Protein AF-A0A947SPX9-F1 (afdb_monomer_lite)

Foldseek 3Di:
DDVVVVVVVCCVVQPDQQQQWDQDPVVLFTDGQGPDDDDDPPDPNCDPPDPLSLLLSLLLLLLQVPFDSVLSSQLLSLLAVVCVVVVHPGRALVSLQPDPCNLVSSPSSPVSVVSSVQSNQVSVVPVVDPLVPAPLVRQLVVQCPGPPRHNSSSVSSSD

Structure (mmCIF, N/CA/C/O backbone):
data_AF-A0A947SPX9-F1
#
_entry.id   AF-A0A947SPX9-F1
#
loop_
_atom_site.group_PDB
_atom_site.id
_atom_site.type_symbol
_atom_site.label_atom_id
_atom_site.label_alt_id
_atom_site.label_comp_id
_atom_site.label_asym_id
_atom_site.label_entity_id
_atom_site.label_seq_id
_atom_site.pdbx_PDB_ins_code
_atom_site.Cartn_x
_atom_site.Cartn_y
_atom_site.Cartn_z
_atom_site.occupancy
_atom_site.B_iso_or_equiv
_atom_site.auth_seq_id
_atom_site.auth_comp_id
_atom_site.auth_asym_id
_atom_site.auth_atom_id
_atom_site.pdbx_PDB_model_num
ATOM 1 N N . MET A 1 1 ? 9.087 10.265 -29.543 1.00 64.56 1 MET A N 1
ATOM 2 C CA . MET A 1 1 ? 9.685 10.706 -28.258 1.00 64.56 1 MET A CA 1
ATOM 3 C C . MET A 1 1 ? 9.760 9.477 -27.351 1.00 64.56 1 MET A C 1
ATOM 5 O O . MET A 1 1 ? 8.735 8.835 -27.193 1.00 64.56 1 MET A O 1
ATOM 9 N N . ASN A 1 2 ? 10.935 9.054 -26.868 1.00 85.69 2 ASN A N 1
ATOM 10 C CA . ASN A 1 2 ? 11.063 7.823 -26.064 1.00 85.69 2 ASN A CA 1
ATOM 11 C C . ASN A 1 2 ? 10.899 8.167 -24.564 1.00 85.69 2 ASN A C 1
ATOM 13 O O . ASN A 1 2 ? 11.755 8.892 -24.048 1.00 85.69 2 ASN A O 1
ATOM 17 N N . PRO A 1 3 ? 9.858 7.665 -23.864 1.00 77.44 3 PRO A N 1
ATOM 18 C CA . PRO A 1 3 ? 9.608 7.969 -22.452 1.00 77.44 3 PRO A CA 1
ATOM 19 C C . PRO A 1 3 ? 10.791 7.652 -21.537 1.00 77.44 3 PRO A C 1
ATOM 21 O O . PRO A 1 3 ? 11.083 8.429 -20.637 1.00 77.44 3 PRO A O 1
ATOM 24 N N . LYS A 1 4 ? 11.551 6.586 -21.822 1.00 76.44 4 LYS A N 1
ATOM 25 C CA . LYS A 1 4 ? 12.764 6.232 -21.070 1.00 76.44 4 LYS A CA 1
ATOM 26 C C . LYS A 1 4 ? 13.852 7.298 -21.206 1.00 76.44 4 LYS A C 1
ATOM 28 O O . LYS A 1 4 ? 14.551 7.593 -20.250 1.00 76.44 4 LYS A O 1
ATOM 33 N N . LYS A 1 5 ? 13.977 7.916 -22.384 1.00 85.81 5 LYS A N 1
ATOM 34 C CA . LYS A 1 5 ? 14.927 9.020 -22.613 1.00 85.81 5 LYS A CA 1
ATOM 35 C C . LYS A 1 5 ? 14.521 10.286 -21.855 1.00 85.81 5 LYS A C 1
ATOM 37 O O . LYS A 1 5 ? 15.397 10.995 -21.376 1.00 85.81 5 LYS A O 1
ATOM 42 N N . ILE A 1 6 ? 13.219 10.571 -21.762 1.00 86.19 6 ILE A N 1
ATOM 43 C CA . ILE A 1 6 ? 12.697 11.694 -20.966 1.00 86.19 6 ILE A CA 1
ATOM 44 C C . ILE A 1 6 ? 12.912 11.414 -19.481 1.00 86.19 6 ILE A C 1
ATOM 46 O O . ILE A 1 6 ? 13.478 12.257 -18.798 1.00 86.19 6 ILE A O 1
ATOM 50 N N . TYR A 1 7 ? 12.527 10.224 -19.011 1.00 79.94 7 TYR A N 1
ATOM 51 C CA . TYR A 1 7 ? 12.738 9.788 -17.635 1.00 79.94 7 TYR A CA 1
ATOM 52 C C . TYR A 1 7 ? 14.207 9.907 -17.243 1.00 79.94 7 TYR A C 1
ATOM 54 O O . TYR A 1 7 ? 14.498 10.571 -16.262 1.00 79.94 7 TYR A O 1
ATOM 62 N N . ASN A 1 8 ? 15.127 9.359 -18.044 1.00 80.31 8 ASN A N 1
ATOM 63 C CA . ASN A 1 8 ? 16.557 9.459 -17.763 1.00 80.31 8 ASN A CA 1
ATOM 64 C C . ASN A 1 8 ? 17.013 10.920 -17.701 1.00 80.31 8 ASN A C 1
ATOM 66 O O . ASN A 1 8 ? 17.684 11.283 -16.757 1.00 80.31 8 ASN A O 1
ATOM 70 N N . ARG A 1 9 ? 16.586 11.793 -18.625 1.00 85.88 9 ARG A N 1
ATOM 71 C CA . ARG A 1 9 ? 16.937 13.226 -18.566 1.00 85.88 9 ARG A CA 1
ATOM 72 C C . ARG A 1 9 ? 16.411 13.925 -17.314 1.00 85.88 9 ARG A C 1
ATOM 74 O O . ARG A 1 9 ? 17.121 14.738 -16.737 1.00 85.88 9 ARG A O 1
ATOM 81 N N . LEU A 1 10 ? 15.170 13.643 -16.924 1.00 81.06 10 LEU A N 1
ATOM 82 C CA . LEU A 1 10 ? 14.582 14.201 -15.708 1.00 81.06 10 LEU A CA 1
ATOM 83 C C . LEU A 1 10 ? 15.290 13.648 -14.470 1.00 81.06 10 LEU A C 1
ATOM 85 O O . LEU A 1 10 ? 15.604 14.406 -13.566 1.00 81.06 10 LEU A O 1
ATOM 89 N N . TYR A 1 11 ? 15.582 12.352 -14.451 1.00 73.31 11 TYR A N 1
ATOM 90 C CA . TYR A 1 11 ? 16.293 11.693 -13.365 1.00 73.31 11 TYR A CA 1
ATOM 91 C C . TYR A 1 11 ? 17.738 12.189 -13.241 1.00 73.31 11 TYR A C 1
ATOM 93 O O . TYR A 1 11 ? 18.186 12.461 -12.137 1.00 73.31 11 TYR A O 1
ATOM 101 N N . ASP A 1 12 ? 18.450 12.370 -14.352 1.00 75.94 12 ASP A N 1
ATOM 102 C CA . ASP A 1 12 ? 19.815 12.902 -14.373 1.00 75.94 12 ASP A CA 1
ATOM 103 C C . ASP A 1 12 ? 19.849 14.361 -13.889 1.00 75.94 12 ASP A C 1
ATOM 105 O O . ASP A 1 12 ? 20.795 14.766 -13.221 1.00 75.94 12 ASP A O 1
ATOM 109 N N . TYR A 1 13 ? 18.815 15.153 -14.206 1.00 79.00 13 TYR A N 1
ATOM 110 C CA . TYR A 1 13 ? 18.736 16.567 -13.826 1.00 79.00 13 TYR A CA 1
ATOM 111 C C . TYR A 1 13 ? 18.260 16.784 -12.383 1.00 79.00 13 TYR A C 1
ATOM 113 O O . TYR A 1 13 ? 18.836 17.585 -11.654 1.00 79.00 13 TYR A O 1
ATOM 121 N N . PHE A 1 14 ? 17.196 16.094 -11.968 1.00 69.56 14 PHE A N 1
ATOM 122 C CA . PHE A 1 14 ? 16.590 16.256 -10.645 1.00 69.56 14 PHE A CA 1
ATOM 123 C C . PHE A 1 14 ? 17.168 15.283 -9.606 1.00 69.56 14 PHE A C 1
ATOM 125 O O . PHE A 1 14 ? 17.008 15.497 -8.408 1.00 69.56 14 PHE A O 1
ATOM 132 N N . GLY A 1 15 ? 17.843 14.215 -10.021 1.00 62.69 15 GLY A N 1
ATOM 133 C CA . GLY A 1 15 ? 18.272 13.143 -9.130 1.00 62.69 15 GLY A CA 1
ATOM 134 C C . GLY A 1 15 ? 17.102 12.306 -8.589 1.00 62.69 15 GLY A C 1
ATOM 135 O O . GLY A 1 15 ? 15.935 12.528 -8.929 1.00 62.69 15 GLY A O 1
ATOM 136 N N . PRO A 1 16 ? 17.385 11.315 -7.730 1.00 61.59 16 PRO A N 1
ATOM 137 C CA . PRO A 1 16 ? 16.353 10.570 -7.023 1.00 61.59 16 PRO A CA 1
ATOM 138 C C . PRO A 1 16 ? 15.633 11.489 -6.037 1.00 61.59 16 PRO A C 1
ATOM 140 O O . PRO A 1 16 ? 16.195 11.941 -5.053 1.00 61.59 16 PRO A O 1
ATOM 143 N N . GLN A 1 17 ? 14.358 11.748 -6.265 1.00 63.78 17 GLN A N 1
ATOM 144 C CA . GLN A 1 17 ? 13.637 12.736 -5.462 1.00 63.78 17 GLN A CA 1
ATOM 145 C C . GLN A 1 17 ? 13.043 12.171 -4.161 1.00 63.78 17 GLN A C 1
ATOM 147 O O . GLN A 1 17 ? 12.544 12.925 -3.330 1.00 63.78 17 GLN A O 1
ATOM 152 N N . GLY A 1 18 ? 13.074 10.839 -4.018 1.00 59.34 18 GLY A N 1
ATOM 153 C CA . GLY A 1 18 ? 12.486 10.069 -2.918 1.00 59.34 18 GLY A CA 1
ATOM 154 C C . GLY A 1 18 ? 11.083 10.536 -2.534 1.00 59.34 18 GLY A C 1
ATOM 155 O O . GLY A 1 18 ? 10.731 10.718 -1.371 1.00 59.34 18 GLY A O 1
ATOM 156 N N . TRP A 1 19 ? 10.251 10.660 -3.564 1.00 64.94 19 TRP A N 1
ATOM 157 C CA . TRP A 1 19 ? 8.851 11.059 -3.497 1.00 64.94 19 TRP A CA 1
ATOM 158 C C . TRP A 1 19 ? 7.939 10.101 -2.726 1.00 64.94 19 TRP A C 1
ATOM 160 O O . TRP A 1 19 ? 6.732 10.288 -2.779 1.00 64.94 19 TRP A O 1
ATOM 170 N N . TRP A 1 20 ? 8.471 9.098 -2.025 1.00 71.62 20 TRP A N 1
ATOM 171 C CA . TRP A 1 20 ? 7.682 8.150 -1.250 1.00 71.62 20 TRP A CA 1
ATOM 172 C C . TRP A 1 20 ? 7.275 8.780 0.080 1.00 71.62 20 TRP A C 1
ATOM 174 O O . TRP A 1 20 ? 8.130 8.983 0.940 1.00 71.62 20 TRP A O 1
ATOM 184 N N . PRO A 1 21 ? 5.996 9.120 0.270 1.00 76.81 21 PRO A N 1
ATOM 185 C CA . PRO A 1 21 ? 5.544 9.715 1.509 1.00 76.81 21 PRO A CA 1
ATOM 186 C C . PRO A 1 21 ? 5.326 8.628 2.560 1.00 76.81 21 PRO A C 1
ATOM 188 O O . PRO A 1 21 ? 4.628 7.643 2.317 1.00 76.81 21 PRO A O 1
ATOM 191 N N . ILE A 1 22 ? 5.868 8.842 3.753 1.00 81.88 22 ILE A N 1
ATOM 192 C CA . ILE A 1 22 ? 5.519 8.060 4.943 1.00 81.88 22 ILE A CA 1
ATOM 193 C C . ILE A 1 22 ? 4.854 9.005 5.932 1.00 81.88 22 ILE A C 1
ATOM 195 O O . ILE A 1 22 ? 5.338 10.119 6.163 1.00 81.88 22 ILE A O 1
ATOM 199 N N . PHE A 1 23 ? 3.741 8.576 6.520 1.00 81.38 23 PHE A N 1
ATOM 200 C CA . PHE A 1 23 ? 3.054 9.377 7.515 1.00 81.38 23 PHE A CA 1
ATOM 201 C C . PHE A 1 23 ? 3.876 9.416 8.804 1.00 81.38 23 PHE A C 1
ATOM 203 O O . PHE A 1 23 ? 4.148 8.383 9.423 1.00 81.38 23 PHE A O 1
ATOM 210 N N . ASP A 1 24 ? 4.275 10.615 9.215 1.00 81.62 24 ASP A N 1
ATOM 211 C CA . ASP A 1 24 ? 4.976 10.851 10.468 1.00 81.62 24 ASP A CA 1
ATOM 212 C C . ASP A 1 24 ? 3.974 11.299 11.533 1.00 81.62 24 ASP A C 1
ATOM 214 O O . ASP A 1 24 ? 3.358 12.362 11.435 1.00 81.62 24 ASP A O 1
ATOM 218 N N . THR A 1 25 ? 3.823 10.479 12.571 1.00 77.50 25 THR A N 1
ATOM 219 C CA . THR A 1 25 ? 2.909 10.739 13.687 1.00 77.50 25 THR A CA 1
ATOM 220 C C . THR A 1 25 ? 3.320 11.961 14.502 1.00 77.50 25 THR A C 1
ATOM 222 O O . THR A 1 25 ? 2.448 12.631 15.045 1.00 77.50 25 THR A O 1
ATOM 225 N N . THR A 1 26 ? 4.615 12.288 14.560 1.00 80.00 26 THR A N 1
ATOM 226 C CA . THR A 1 26 ? 5.130 13.416 15.351 1.00 80.00 26 THR A CA 1
ATOM 227 C C . THR A 1 26 ? 4.809 14.751 14.689 1.00 80.00 26 THR A C 1
ATOM 229 O O . THR A 1 26 ? 4.351 15.682 15.344 1.00 80.00 26 THR A O 1
ATOM 232 N N . SER A 1 27 ? 5.019 14.853 13.374 1.00 77.81 27 SER A N 1
ATOM 233 C CA . SER A 1 27 ? 4.695 16.068 12.609 1.00 77.81 27 SER A CA 1
ATOM 234 C C . SER A 1 27 ? 3.263 16.099 12.067 1.00 77.81 27 SER A C 1
ATOM 236 O O . SER A 1 27 ? 2.838 17.122 11.527 1.00 77.81 27 SER A O 1
ATOM 238 N N . ASN A 1 28 ? 2.516 14.998 12.214 1.00 78.19 28 ASN A N 1
ATOM 239 C CA . ASN A 1 28 ? 1.144 14.820 11.736 1.00 78.19 28 ASN A CA 1
ATOM 240 C C . ASN A 1 28 ? 0.985 15.124 10.230 1.00 78.19 28 ASN A C 1
ATOM 242 O O . ASN A 1 28 ? -0.031 15.668 9.787 1.00 78.19 28 ASN A O 1
ATOM 246 N N . LYS A 1 29 ? 2.016 14.803 9.443 1.00 77.44 29 LYS A N 1
ATOM 247 C CA . LYS A 1 29 ? 2.093 15.023 7.993 1.00 77.44 29 LYS A CA 1
ATOM 248 C C . LYS A 1 29 ? 2.830 13.867 7.328 1.00 77.44 29 LYS A C 1
ATOM 250 O O . LYS A 1 29 ? 3.646 13.197 7.960 1.00 77.44 29 LYS A O 1
ATOM 255 N N . CYS A 1 30 ? 2.584 13.661 6.036 1.00 75.75 30 CYS A N 1
ATOM 256 C CA . CYS A 1 30 ? 3.481 12.827 5.252 1.00 75.75 30 CYS A CA 1
ATOM 257 C C . CYS A 1 30 ? 4.802 13.561 5.035 1.00 75.75 30 CYS A C 1
ATOM 259 O O . CYS A 1 30 ? 4.819 14.718 4.608 1.00 75.75 30 CYS A O 1
ATOM 261 N N . LYS A 1 31 ? 5.909 12.883 5.328 1.00 73.25 31 LYS A N 1
ATOM 262 C CA . LYS A 1 31 ? 7.249 13.363 5.003 1.00 73.25 31 LYS A CA 1
ATOM 263 C C . LYS A 1 31 ? 7.731 12.652 3.750 1.00 73.25 31 L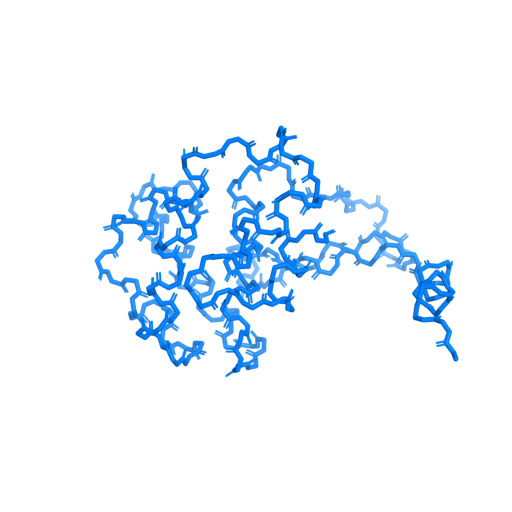YS A C 1
ATOM 265 O O . LYS A 1 31 ? 7.655 11.429 3.668 1.00 73.25 31 LYS A O 1
ATOM 270 N N . TYR A 1 32 ? 8.207 13.438 2.793 1.00 67.75 32 TYR A N 1
ATOM 271 C CA . TYR A 1 32 ? 8.855 12.948 1.583 1.00 67.75 32 TYR A CA 1
ATOM 272 C C . TYR A 1 32 ? 10.347 12.784 1.860 1.00 67.75 32 TYR A C 1
ATOM 274 O O . TYR A 1 32 ? 10.949 13.603 2.557 1.00 67.75 32 TYR A O 1
ATOM 282 N N . HIS A 1 33 ? 10.943 11.726 1.329 1.00 62.88 33 HIS A N 1
ATOM 283 C CA . HIS A 1 33 ? 12.353 11.424 1.518 1.00 62.88 33 HIS A CA 1
ATOM 284 C C . HIS A 1 33 ? 13.183 12.129 0.446 1.00 62.88 33 HIS A C 1
ATOM 286 O O . HIS A 1 33 ? 13.629 11.496 -0.500 1.00 62.88 33 HIS A O 1
ATOM 292 N N . THR A 1 34 ? 13.413 13.434 0.554 1.00 51.25 34 THR A N 1
ATOM 293 C CA . THR A 1 34 ? 14.318 14.104 -0.389 1.00 51.25 34 THR A CA 1
ATOM 294 C C . THR A 1 34 ? 15.723 13.502 -0.273 1.00 51.25 34 THR A C 1
ATOM 296 O O . THR A 1 34 ? 16.330 13.510 0.797 1.00 51.25 34 THR A O 1
ATOM 299 N N . ILE A 1 35 ? 16.259 12.945 -1.366 1.00 49.34 35 ILE A N 1
ATOM 300 C CA . ILE A 1 35 ? 17.703 12.701 -1.443 1.00 49.34 35 ILE A CA 1
ATOM 301 C C . ILE A 1 35 ? 18.318 14.068 -1.715 1.00 49.34 35 ILE A C 1
ATOM 303 O O . ILE A 1 35 ? 17.958 14.733 -2.684 1.00 49.34 35 ILE A O 1
ATOM 307 N N . GLY A 1 36 ? 19.147 14.522 -0.777 1.00 48.53 36 GLY A N 1
ATOM 308 C CA . GLY A 1 36 ? 19.633 15.891 -0.710 1.00 48.53 36 GLY A CA 1
ATOM 309 C C . GLY A 1 36 ? 20.144 16.416 -2.048 1.00 48.53 36 GLY A C 1
ATOM 310 O O . GLY A 1 36 ? 21.098 15.891 -2.613 1.00 48.53 36 GLY A O 1
ATOM 311 N N . HIS A 1 37 ? 19.528 17.502 -2.511 1.00 41.16 37 HIS A N 1
ATOM 312 C CA . HIS A 1 37 ? 20.206 18.456 -3.384 1.00 41.16 37 HIS A CA 1
ATOM 313 C C . HIS A 1 37 ? 19.954 19.922 -3.014 1.00 41.16 37 HIS A C 1
ATOM 315 O O . HIS A 1 37 ? 20.606 20.802 -3.568 1.00 41.16 37 HIS A O 1
ATOM 321 N N . LEU A 1 38 ? 19.083 20.203 -2.038 1.00 41.44 38 LEU A N 1
ATOM 322 C CA . LEU A 1 38 ? 18.899 21.532 -1.464 1.00 41.44 38 LEU A CA 1
ATOM 323 C C . LEU A 1 38 ? 18.676 21.379 0.048 1.00 41.44 38 LEU A C 1
ATOM 325 O O . LEU A 1 38 ? 17.670 20.819 0.468 1.00 41.44 38 LEU A O 1
ATOM 329 N N . SER A 1 39 ? 19.669 21.833 0.821 1.00 37.09 39 SER A N 1
ATOM 330 C CA . SER A 1 39 ? 19.615 22.141 2.259 1.00 37.09 39 SER A CA 1
ATOM 331 C C . SER A 1 39 ? 19.019 21.072 3.187 1.00 37.09 39 SER A C 1
ATOM 333 O O . SER A 1 39 ? 17.844 21.147 3.506 1.00 37.09 39 SER A O 1
ATOM 335 N N . GLU A 1 40 ? 19.841 20.120 3.645 1.00 42.78 40 GLU A N 1
ATOM 336 C CA . GLU A 1 40 ? 19.890 19.634 5.045 1.00 42.78 40 GLU A CA 1
ATOM 337 C C . GLU A 1 40 ? 20.852 18.424 5.140 1.00 42.78 40 GLU A C 1
ATOM 339 O O . GLU A 1 40 ? 20.452 17.287 4.893 1.00 42.78 40 GLU A O 1
ATOM 344 N N . PRO A 1 41 ? 22.141 18.646 5.472 1.00 40.25 41 PRO A N 1
ATOM 345 C CA . PRO A 1 41 ? 23.167 17.595 5.570 1.00 40.25 41 PRO A CA 1
ATOM 346 C C . PRO A 1 41 ? 22.917 16.531 6.654 1.00 40.25 41 PRO A C 1
ATOM 348 O O . PRO A 1 41 ? 23.598 15.509 6.666 1.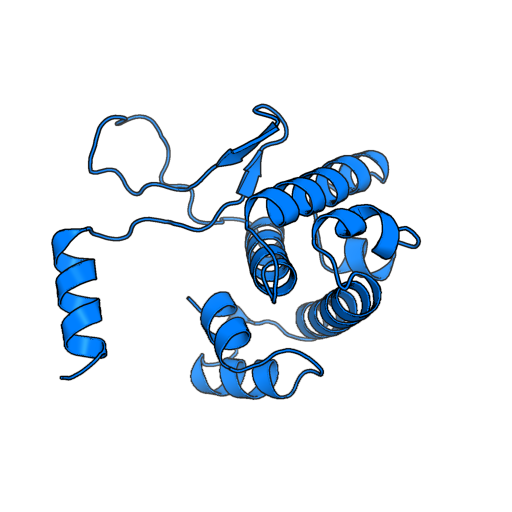00 40.25 41 PRO A O 1
ATOM 351 N N . GLU A 1 42 ? 21.966 16.760 7.564 1.00 41.06 42 GLU A N 1
ATOM 352 C CA . GLU A 1 42 ? 21.715 15.901 8.731 1.00 41.06 42 GLU A CA 1
ATOM 353 C C . GLU A 1 42 ? 20.462 15.022 8.619 1.00 41.06 42 GLU A C 1
ATOM 355 O O . GLU A 1 42 ? 20.182 14.230 9.521 1.00 41.06 42 GLU A O 1
ATOM 360 N N . LEU A 1 43 ? 19.701 15.106 7.524 1.00 44.06 43 LEU A N 1
ATOM 361 C CA . LEU A 1 43 ? 18.564 14.212 7.326 1.00 44.06 43 LEU A CA 1
ATOM 362 C C . LEU A 1 43 ? 19.070 12.868 6.785 1.00 44.06 43 LEU A C 1
ATOM 364 O O . LEU A 1 43 ? 19.518 12.801 5.638 1.00 44.06 43 LEU A O 1
ATOM 368 N N . PRO A 1 44 ? 19.010 11.771 7.565 1.00 45.59 44 PRO A N 1
ATOM 369 C CA . PRO A 1 44 ? 19.420 10.470 7.063 1.00 45.59 44 PRO A CA 1
ATOM 370 C C . PRO A 1 44 ? 18.580 10.130 5.833 1.00 45.59 44 PRO A C 1
ATOM 372 O O . PRO A 1 44 ? 17.353 10.253 5.868 1.00 45.59 44 PRO A O 1
ATOM 375 N N . SER A 1 45 ? 19.249 9.674 4.773 1.00 49.78 45 SER A N 1
ATOM 376 C CA . SER A 1 45 ? 18.680 9.086 3.557 1.00 49.78 45 SER A CA 1
ATOM 377 C C . SER A 1 45 ? 17.763 7.909 3.905 1.00 49.78 45 SER A C 1
ATOM 379 O O . SER A 1 45 ? 18.131 6.744 3.769 1.00 49.78 45 SER A O 1
ATOM 381 N N . ARG A 1 46 ? 16.568 8.179 4.423 1.00 57.88 46 ARG A N 1
ATOM 382 C CA . ARG A 1 46 ? 15.662 7.154 4.940 1.00 57.88 46 ARG A CA 1
ATOM 383 C C . ARG A 1 46 ? 14.809 6.625 3.801 1.00 57.88 46 ARG A C 1
ATOM 385 O O . ARG A 1 46 ? 13.606 6.828 3.777 1.00 57.88 46 ARG A O 1
ATOM 392 N N . ARG A 1 47 ? 15.433 5.906 2.861 1.00 62.91 47 ARG A N 1
ATOM 393 C CA . ARG A 1 47 ? 14.689 4.914 2.065 1.00 62.91 47 ARG A CA 1
ATOM 394 C C . ARG A 1 47 ? 13.851 4.065 3.035 1.00 62.91 47 ARG A C 1
ATOM 396 O O . ARG A 1 47 ? 14.336 3.832 4.142 1.00 62.91 47 ARG A O 1
ATOM 403 N N . PRO A 1 48 ? 12.645 3.602 2.666 1.00 71.44 48 PRO A N 1
ATOM 404 C CA . PRO A 1 48 ? 11.857 2.743 3.544 1.00 71.44 48 PRO A CA 1
ATOM 405 C C . PRO A 1 48 ? 12.699 1.529 3.952 1.00 71.44 48 PRO A C 1
ATOM 407 O O . PRO A 1 48 ? 13.063 0.698 3.116 1.00 71.44 48 PRO A O 1
ATOM 410 N N . THR A 1 49 ? 13.072 1.469 5.229 1.00 74.88 49 THR A N 1
ATOM 411 C CA . THR A 1 49 ? 14.011 0.470 5.752 1.00 74.88 49 THR A CA 1
ATOM 412 C C . THR A 1 49 ? 13.281 -0.757 6.267 1.00 74.88 49 THR A C 1
ATOM 414 O O . THR A 1 49 ? 13.824 -1.857 6.197 1.00 74.88 49 THR A O 1
ATOM 417 N N . SER A 1 50 ? 12.039 -0.591 6.728 1.00 86.19 50 SER A N 1
ATOM 418 C CA . SER A 1 50 ? 11.207 -1.688 7.218 1.00 86.19 50 SER A CA 1
ATOM 419 C C . SER A 1 50 ? 10.138 -2.105 6.213 1.00 86.19 50 SER A C 1
ATOM 421 O O . SER A 1 50 ? 9.659 -1.313 5.397 1.00 86.19 50 SER A O 1
ATOM 423 N N . ASP A 1 51 ? 9.716 -3.365 6.294 1.00 89.31 51 ASP A N 1
ATOM 424 C CA . ASP A 1 51 ? 8.644 -3.878 5.440 1.00 89.31 51 ASP A CA 1
ATOM 425 C C . ASP A 1 51 ? 7.306 -3.188 5.712 1.00 89.31 51 ASP A C 1
ATOM 427 O O . ASP A 1 51 ? 6.545 -2.954 4.776 1.00 89.31 51 ASP A O 1
ATOM 431 N N . SER A 1 52 ? 7.048 -2.758 6.951 1.00 87.94 52 SER A N 1
ATOM 432 C CA . SER A 1 52 ? 5.862 -1.960 7.276 1.00 87.94 52 SER A CA 1
ATOM 433 C C . SER A 1 52 ? 5.874 -0.595 6.579 1.00 87.94 52 SER A C 1
ATOM 435 O O . SER A 1 52 ? 4.837 -0.146 6.105 1.00 87.94 52 SER A O 1
ATOM 437 N N . GLN A 1 53 ? 7.037 0.055 6.450 1.00 88.44 53 GLN A N 1
ATOM 438 C CA . GLN A 1 53 ? 7.159 1.310 5.695 1.00 88.44 53 GLN A CA 1
ATOM 439 C C . GLN A 1 53 ? 6.929 1.102 4.193 1.00 88.44 53 GLN A C 1
ATOM 441 O O . GLN A 1 53 ? 6.193 1.868 3.573 1.00 88.44 53 GLN A O 1
ATOM 446 N N . LYS A 1 54 ? 7.507 0.046 3.603 1.00 90.94 54 LYS A N 1
ATOM 447 C CA . LYS A 1 54 ? 7.252 -0.308 2.194 1.00 90.94 54 LYS A CA 1
ATOM 448 C C . LYS A 1 54 ? 5.771 -0.614 1.962 1.00 90.94 54 LYS A C 1
ATOM 450 O O . LYS A 1 54 ? 5.190 -0.164 0.976 1.00 90.94 54 LYS A O 1
ATOM 455 N N . PHE A 1 55 ? 5.146 -1.341 2.886 1.00 94.75 55 PHE A N 1
ATOM 456 C CA . PHE A 1 55 ? 3.722 -1.644 2.830 1.00 94.75 55 PHE A CA 1
ATOM 457 C C . PHE A 1 55 ? 2.859 -0.379 2.930 1.00 94.75 55 PHE A C 1
ATOM 459 O O . PHE A 1 55 ? 1.908 -0.235 2.165 1.00 94.75 55 PHE A O 1
ATOM 466 N N . GLU A 1 56 ? 3.199 0.556 3.823 1.00 94.44 56 GLU A N 1
ATOM 467 C CA . GLU A 1 56 ? 2.519 1.851 3.964 1.00 94.44 56 GLU A CA 1
ATOM 468 C C . GLU A 1 56 ? 2.548 2.649 2.649 1.00 94.44 56 GLU A C 1
ATOM 470 O O . GLU A 1 56 ? 1.509 3.147 2.210 1.00 94.44 56 GLU A O 1
ATOM 475 N N . ILE A 1 57 ? 3.697 2.682 1.965 1.00 91.94 57 ILE A N 1
ATOM 476 C CA . ILE A 1 57 ? 3.845 3.316 0.644 1.00 91.94 57 ILE A CA 1
ATOM 477 C C . ILE A 1 57 ? 2.934 2.642 -0.392 1.00 91.94 57 ILE A C 1
ATOM 479 O O . ILE A 1 57 ? 2.180 3.318 -1.097 1.00 91.94 57 ILE A O 1
ATOM 483 N N . CYS A 1 58 ? 2.929 1.306 -0.445 1.00 95.19 58 CYS A N 1
ATOM 484 C CA . CYS A 1 58 ? 2.062 0.552 -1.356 1.00 95.19 58 CYS A CA 1
ATOM 485 C C . CYS A 1 58 ? 0.572 0.804 -1.075 1.00 95.19 58 CYS A C 1
ATOM 487 O O . CYS A 1 58 ? -0.230 0.968 -1.999 1.00 95.19 58 CYS A O 1
ATOM 489 N N . ALA A 1 59 ? 0.188 0.875 0.202 1.00 96.75 59 ALA A N 1
ATOM 490 C CA . ALA A 1 59 ? -1.166 1.227 0.607 1.00 96.75 59 ALA A CA 1
ATOM 491 C C . ALA A 1 59 ? -1.526 2.651 0.151 1.00 96.75 59 ALA A C 1
ATOM 493 O O . ALA A 1 59 ? -2.625 2.859 -0.365 1.00 96.75 59 ALA A O 1
ATOM 494 N N . GLY A 1 60 ? -0.598 3.606 0.257 1.00 95.50 60 GLY A N 1
ATOM 495 C CA . GLY A 1 60 ? -0.737 4.960 -0.286 1.00 95.50 60 GLY A CA 1
ATOM 496 C C . GLY A 1 60 ? -0.994 4.978 -1.797 1.00 95.50 60 GLY A C 1
ATOM 497 O O . GLY A 1 60 ? -1.921 5.654 -2.254 1.00 95.50 60 GLY A O 1
ATOM 498 N N . ALA A 1 61 ? -0.259 4.176 -2.573 1.00 95.44 61 ALA A N 1
ATOM 499 C CA . ALA A 1 61 ? -0.470 4.045 -4.019 1.00 95.44 61 ALA A CA 1
ATOM 500 C C . ALA A 1 61 ? -1.880 3.519 -4.354 1.00 95.44 61 ALA A C 1
ATOM 502 O O . ALA A 1 61 ? -2.575 4.074 -5.207 1.00 95.44 61 ALA A O 1
ATOM 503 N N . ILE A 1 62 ? -2.359 2.501 -3.630 1.00 97.62 62 ILE A N 1
ATOM 504 C CA . ILE A 1 62 ? -3.729 1.977 -3.786 1.00 97.62 62 ILE A CA 1
ATOM 505 C C . ILE A 1 62 ? -4.767 3.041 -3.410 1.00 97.62 62 ILE A C 1
ATOM 507 O O . ILE A 1 62 ? -5.783 3.206 -4.095 1.00 97.62 62 ILE A O 1
ATOM 511 N N . LEU A 1 63 ? -4.525 3.772 -2.321 1.00 97.69 63 LEU A N 1
ATOM 512 C CA . LEU A 1 63 ? -5.430 4.803 -1.830 1.00 97.69 63 LEU A CA 1
ATOM 513 C C . LEU A 1 63 ? -5.509 6.016 -2.761 1.00 97.69 63 LEU A C 1
ATOM 515 O O . LEU A 1 63 ? -6.559 6.651 -2.777 1.00 97.69 63 LEU A O 1
ATOM 519 N N . THR A 1 64 ? -4.476 6.294 -3.558 1.00 96.00 64 THR A N 1
ATOM 520 C CA . THR A 1 64 ? -4.401 7.444 -4.483 1.00 96.00 64 THR A CA 1
ATOM 521 C C . THR A 1 64 ? -5.313 7.310 -5.705 1.00 96.00 64 THR A C 1
ATOM 523 O O . THR A 1 64 ? -5.700 8.313 -6.300 1.00 96.00 64 THR A O 1
ATOM 526 N N . GLN A 1 65 ? -5.757 6.098 -6.047 1.00 95.56 65 GLN A N 1
ATOM 527 C CA . GLN A 1 65 ? -6.659 5.890 -7.183 1.00 95.56 65 GLN A CA 1
ATOM 528 C C . GLN A 1 65 ? -7.918 6.769 -7.080 1.00 95.56 65 GLN A C 1
ATOM 530 O O . GLN A 1 65 ? -8.685 6.660 -6.114 1.00 95.56 6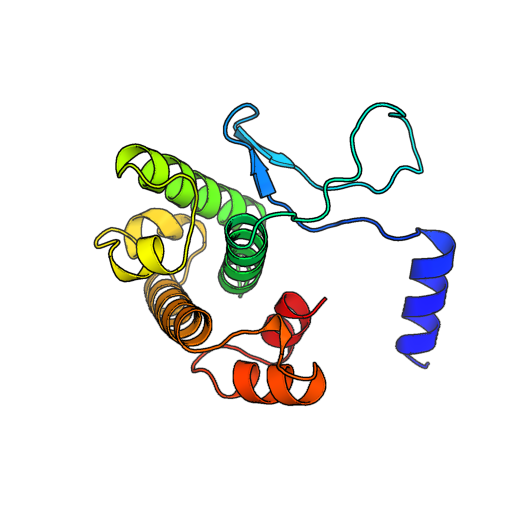5 GLN A O 1
ATOM 535 N N . ASN A 1 66 ? -8.153 7.611 -8.089 1.00 95.00 66 ASN A N 1
ATOM 536 C CA . ASN A 1 66 ? -9.294 8.529 -8.175 1.00 95.00 66 ASN A CA 1
ATOM 537 C C . ASN A 1 66 ? -9.483 9.413 -6.926 1.00 95.00 66 ASN A C 1
ATOM 539 O O . ASN A 1 66 ? -10.613 9.611 -6.473 1.00 95.00 66 ASN A O 1
ATOM 543 N N . THR A 1 67 ? -8.400 9.903 -6.317 1.00 94.75 67 THR A N 1
ATOM 544 C CA . THR A 1 67 ? -8.485 10.847 -5.194 1.00 94.75 67 THR A CA 1
ATOM 545 C C . THR A 1 67 ? -7.286 11.787 -5.146 1.00 94.75 67 THR A C 1
ATOM 547 O O . THR A 1 67 ? -6.220 11.486 -5.674 1.00 94.75 67 THR A O 1
ATOM 550 N N . ALA A 1 68 ? -7.455 12.936 -4.495 1.00 93.38 68 ALA A N 1
ATOM 551 C CA . ALA A 1 68 ? -6.365 13.875 -4.266 1.00 93.38 68 ALA A CA 1
ATOM 552 C C . ALA A 1 68 ? -5.445 13.388 -3.137 1.00 93.38 68 ALA A C 1
ATOM 554 O O . ALA A 1 68 ? -5.916 12.823 -2.148 1.00 93.38 68 ALA A O 1
ATOM 555 N N . TRP A 1 69 ? -4.147 13.691 -3.227 1.00 91.31 69 TRP A N 1
ATOM 556 C CA . TRP A 1 69 ? -3.160 13.262 -2.230 1.00 91.31 69 TRP A CA 1
ATOM 557 C C . TRP A 1 69 ? -3.522 13.678 -0.793 1.00 91.31 69 TRP A C 1
ATOM 559 O O . TRP A 1 69 ? -3.479 12.854 0.111 1.00 91.31 69 TRP A O 1
ATOM 569 N N . LYS A 1 70 ? -4.021 14.905 -0.586 1.00 91.75 70 LYS A N 1
ATOM 570 C CA . LYS A 1 70 ? -4.481 15.401 0.730 1.00 91.75 70 LYS A CA 1
ATOM 571 C C . LYS A 1 70 ? -5.478 14.457 1.427 1.00 91.75 70 LYS A C 1
ATOM 573 O O . LYS A 1 70 ? -5.470 14.314 2.648 1.00 91.75 70 LYS A O 1
ATOM 578 N N . ASN A 1 71 ? -6.337 13.796 0.654 1.00 96.50 71 ASN A N 1
ATOM 579 C CA . ASN A 1 71 ? -7.299 12.830 1.179 1.00 96.50 71 ASN A CA 1
ATOM 580 C C . ASN A 1 71 ? -6.633 11.500 1.555 1.00 96.50 71 ASN A C 1
ATOM 582 O O . ASN A 1 71 ? -7.027 10.864 2.534 1.00 96.50 71 ASN A O 1
ATOM 586 N N . VAL A 1 72 ? -5.615 11.092 0.795 1.00 95.44 72 VAL A N 1
ATOM 587 C CA . VAL A 1 72 ? -4.780 9.925 1.103 1.00 95.44 72 VAL A CA 1
ATOM 588 C C . VAL A 1 72 ? -4.020 10.149 2.401 1.00 95.44 72 VAL A C 1
ATOM 590 O O . VAL A 1 72 ? -4.042 9.271 3.256 1.00 95.44 72 VAL A O 1
ATOM 593 N N . GLU A 1 73 ? -3.440 11.333 2.606 1.00 93.75 73 GLU A N 1
ATOM 594 C CA . GLU A 1 73 ? -2.761 11.681 3.862 1.00 93.75 73 GLU A CA 1
ATOM 595 C C . GLU A 1 73 ? -3.704 11.557 5.061 1.00 93.75 73 GLU A C 1
ATOM 597 O O . GLU A 1 73 ? -3.342 10.974 6.081 1.00 93.75 73 GLU A O 1
ATOM 602 N N . GLY A 1 74 ? -4.944 12.038 4.921 1.00 94.94 74 GLY A N 1
ATOM 603 C CA . GLY A 1 74 ? -5.975 11.875 5.944 1.00 94.94 74 GLY A CA 1
ATOM 604 C C . GLY A 1 74 ? -6.279 10.406 6.254 1.00 94.94 74 GLY A C 1
ATOM 605 O O . GLY A 1 74 ? -6.394 10.040 7.424 1.00 94.94 74 GLY A O 1
ATOM 606 N N . ALA A 1 75 ? -6.369 9.557 5.228 1.00 96.94 75 ALA A N 1
ATOM 607 C CA . ALA A 1 75 ? -6.586 8.121 5.391 1.00 96.94 75 ALA A CA 1
ATOM 608 C C . ALA A 1 75 ? -5.378 7.407 6.028 1.00 96.94 75 ALA A C 1
ATOM 610 O O . ALA A 1 75 ? -5.564 6.612 6.948 1.00 96.94 75 ALA A O 1
ATOM 611 N N . LEU A 1 76 ? -4.151 7.704 5.589 1.00 95.50 76 LEU A N 1
ATOM 612 C CA . LEU A 1 76 ? -2.918 7.132 6.144 1.00 95.50 76 LEU A CA 1
ATOM 613 C C . LEU A 1 76 ? -2.731 7.526 7.610 1.00 95.50 76 LEU A C 1
ATOM 615 O O . LEU A 1 76 ? -2.435 6.664 8.436 1.00 95.50 76 LEU A O 1
ATOM 619 N N . ARG A 1 77 ? -3.011 8.788 7.954 1.00 95.06 77 ARG A N 1
ATOM 620 C CA . ARG A 1 77 ? -3.056 9.248 9.345 1.00 95.06 77 ARG A CA 1
ATOM 621 C C . ARG A 1 77 ? -4.005 8.400 10.182 1.00 95.06 77 ARG A C 1
ATOM 623 O O . ARG A 1 77 ? -3.603 7.876 11.213 1.00 95.06 77 ARG A O 1
ATOM 630 N N . ASN A 1 78 ? -5.251 8.248 9.730 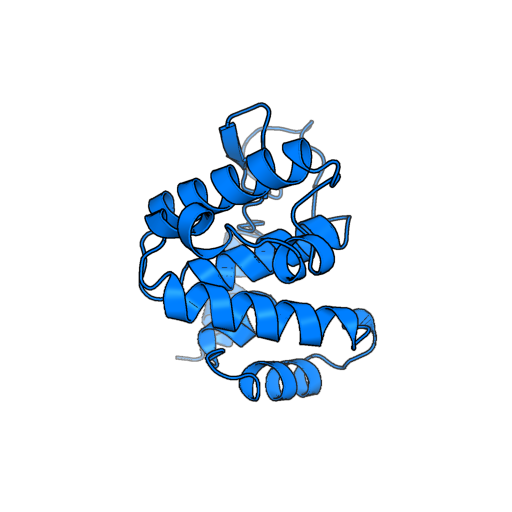1.00 96.69 78 ASN A N 1
ATOM 631 C CA . ASN A 1 78 ? -6.263 7.486 10.458 1.00 96.69 78 ASN A CA 1
ATOM 632 C C . ASN A 1 78 ? -5.836 6.024 10.650 1.00 96.69 78 ASN A C 1
ATOM 634 O O . ASN A 1 78 ? -5.987 5.482 11.743 1.00 96.69 78 ASN A O 1
ATOM 638 N N . LEU A 1 79 ? -5.289 5.392 9.605 1.00 96.50 79 LEU A N 1
ATOM 639 C CA . LEU A 1 79 ? -4.782 4.021 9.674 1.00 96.50 79 LEU A CA 1
ATOM 640 C C . LEU A 1 79 ? -3.654 3.888 10.694 1.00 96.50 79 LEU A C 1
ATOM 642 O O . LEU A 1 79 ? -3.696 2.970 11.506 1.00 96.50 79 LEU A O 1
ATOM 646 N N . LYS A 1 80 ? -2.683 4.803 10.672 1.00 93.62 80 LYS A N 1
ATOM 647 C CA . LYS A 1 80 ? -1.518 4.757 11.556 1.00 93.62 80 LYS A CA 1
ATOM 648 C C . LYS A 1 80 ? -1.894 5.037 13.005 1.00 93.62 80 LYS A C 1
ATOM 650 O O . LYS A 1 80 ? -1.574 4.252 13.887 1.00 93.62 80 LYS A O 1
ATOM 655 N N . THR A 1 81 ? -2.673 6.083 13.272 1.00 93.19 81 THR A N 1
ATOM 656 C CA . THR A 1 81 ? -3.165 6.354 14.632 1.00 93.19 81 THR A CA 1
ATOM 657 C C . THR A 1 81 ? -3.966 5.173 15.188 1.00 93.19 81 THR A C 1
ATOM 659 O O . THR A 1 81 ? -3.762 4.783 16.336 1.00 93.19 81 THR A O 1
ATOM 662 N N . PHE A 1 82 ? -4.836 4.565 14.374 1.00 95.00 82 PHE A N 1
ATOM 663 C CA . PHE A 1 82 ? -5.624 3.411 14.807 1.00 95.00 82 PHE A CA 1
ATOM 664 C C . PHE A 1 82 ? -4.793 2.126 14.931 1.00 95.00 82 PHE A C 1
ATOM 666 O O . PHE A 1 82 ? -5.110 1.286 15.761 1.00 95.00 82 PHE A O 1
ATOM 673 N N . SER A 1 83 ? -3.727 1.937 14.149 1.00 93.44 83 SER A N 1
ATOM 674 C CA . SER A 1 83 ? -2.857 0.766 14.315 1.00 93.44 83 SER A CA 1
ATOM 675 C C . SER A 1 83 ? -2.116 0.822 15.649 1.00 93.44 83 SER A C 1
ATOM 677 O O . SER A 1 83 ? -2.109 -0.166 16.379 1.00 93.44 83 SER A O 1
ATOM 679 N N . HIS A 1 84 ? -1.589 1.993 16.015 1.00 91.69 84 HIS A N 1
ATOM 680 C CA . HIS A 1 84 ? -0.922 2.198 17.302 1.00 91.69 84 HIS A CA 1
ATOM 681 C C . HIS A 1 84 ? -1.880 1.988 18.485 1.00 91.69 84 HIS A C 1
ATOM 683 O O . HIS A 1 84 ? -1.502 1.361 19.471 1.00 91.69 84 HIS A O 1
ATOM 689 N N . SER A 1 85 ? -3.141 2.434 18.383 1.00 91.00 85 SER A N 1
ATOM 690 C CA . SER A 1 85 ? -4.152 2.181 19.426 1.00 91.00 85 SER A CA 1
ATOM 691 C C . SER A 1 85 ? -4.612 0.720 19.512 1.00 91.00 85 SER A C 1
ATOM 693 O O . SER A 1 85 ? -5.379 0.365 20.403 1.00 91.00 85 SER A O 1
ATOM 695 N N . GLN A 1 86 ? -4.183 -0.121 18.573 1.00 90.88 86 GLN A N 1
ATOM 696 C CA . GLN A 1 86 ? -4.411 -1.565 18.549 1.00 90.88 86 GLN A CA 1
ATOM 697 C C . GLN A 1 86 ? -3.103 -2.343 18.777 1.00 90.88 86 GLN A C 1
ATOM 699 O O . GLN A 1 86 ? -3.021 -3.506 18.394 1.00 90.88 86 GLN A O 1
ATOM 704 N N . GLU A 1 87 ? -2.087 -1.694 19.360 1.00 89.06 87 GLU A N 1
ATOM 705 C CA . GLU A 1 87 ? -0.781 -2.281 19.703 1.00 89.06 87 GLU A CA 1
ATOM 706 C C . GLU A 1 87 ? 0.036 -2.779 18.494 1.00 89.06 87 GLU A C 1
ATOM 708 O O . GLU A 1 87 ? 0.970 -3.568 18.633 1.00 89.06 87 GLU A O 1
ATOM 713 N N . TYR A 1 88 ? -0.270 -2.292 17.288 1.00 89.06 88 TYR A N 1
ATOM 714 C CA . TYR A 1 88 ? 0.589 -2.484 16.121 1.00 89.06 88 TYR A CA 1
ATOM 715 C C . TYR A 1 88 ? 1.626 -1.366 16.037 1.00 89.06 88 TYR A C 1
ATOM 717 O O . TYR A 1 88 ? 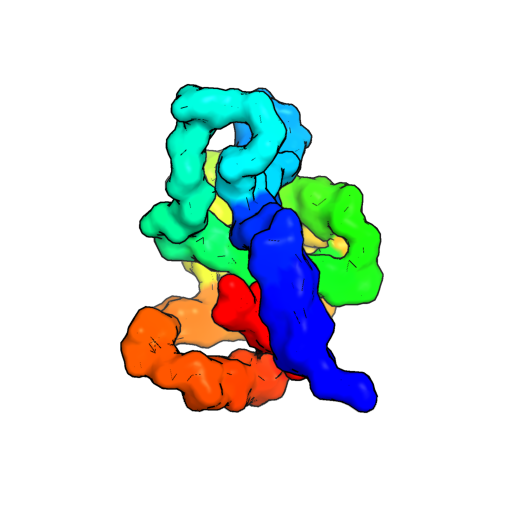1.286 -0.187 16.112 1.00 89.06 88 TYR A O 1
ATOM 725 N N . GLU A 1 89 ? 2.879 -1.734 15.767 1.00 83.94 89 GLU A N 1
ATOM 726 C CA . GLU A 1 89 ? 3.980 -0.779 15.584 1.00 83.94 89 GLU A CA 1
ATOM 727 C C . GLU A 1 89 ? 3.756 0.169 14.393 1.00 83.94 89 GLU A C 1
ATOM 729 O O . GLU A 1 89 ? 4.138 1.333 14.442 1.00 83.94 89 GLU A O 1
ATOM 734 N N . ASN A 1 90 ? 3.141 -0.322 13.310 1.00 87.69 90 ASN A N 1
ATOM 735 C CA . ASN A 1 90 ? 2.793 0.484 12.142 1.00 87.69 90 ASN A CA 1
ATOM 736 C C . ASN A 1 90 ? 1.675 -0.190 11.315 1.00 87.69 90 ASN A C 1
ATOM 738 O O . ASN A 1 90 ? 1.271 -1.332 11.575 1.00 87.69 90 ASN A O 1
ATOM 742 N N . VAL A 1 91 ? 1.203 0.499 10.276 1.00 92.50 91 VAL A N 1
ATOM 743 C CA . VAL A 1 91 ? 0.331 -0.054 9.239 1.00 92.50 91 VAL A CA 1
ATOM 744 C C . VAL A 1 91 ? 1.034 -1.245 8.582 1.00 92.50 91 VAL A C 1
ATOM 746 O O . VAL A 1 91 ? 2.126 -1.127 8.035 1.00 92.50 91 VAL A O 1
ATOM 749 N N . SER A 1 92 ? 0.400 -2.412 8.650 1.00 95.81 92 SER A N 1
ATOM 750 C CA . SER A 1 92 ? 0.948 -3.681 8.166 1.00 95.81 92 SER A CA 1
ATOM 751 C C . SER A 1 92 ? -0.146 -4.530 7.509 1.00 95.81 92 SER A C 1
ATOM 753 O O . SER A 1 92 ? -1.334 -4.298 7.770 1.00 95.81 92 SER A O 1
ATOM 755 N N . PRO A 1 93 ? 0.210 -5.555 6.711 1.00 97.00 93 PRO A N 1
ATOM 756 C CA . PRO A 1 93 ? -0.772 -6.474 6.140 1.00 97.00 93 PRO A CA 1
ATOM 757 C C . PRO A 1 93 ? -1.684 -7.101 7.206 1.00 97.00 93 PRO A C 1
ATOM 759 O O . PRO A 1 93 ? -2.905 -7.100 7.068 1.00 97.00 93 PRO A O 1
ATOM 762 N N . LYS A 1 94 ? -1.102 -7.558 8.323 1.00 96.75 94 LYS A N 1
ATOM 763 C CA . LYS A 1 94 ? -1.836 -8.180 9.437 1.00 96.75 94 LYS A CA 1
ATOM 764 C C . LYS A 1 94 ? -2.844 -7.218 10.074 1.00 96.75 94 LYS A C 1
ATOM 766 O O . LYS A 1 94 ? -3.978 -7.606 10.367 1.00 96.75 94 LYS A O 1
ATOM 771 N N . PHE A 1 95 ? -2.455 -5.956 10.247 1.00 96.94 95 PHE A N 1
ATOM 772 C CA . PHE A 1 95 ? -3.360 -4.917 10.730 1.00 96.94 95 PHE A CA 1
ATOM 773 C C . PHE A 1 95 ? -4.530 -4.701 9.759 1.00 96.94 95 PHE A C 1
ATOM 775 O O . PHE A 1 95 ? -5.685 -4.742 10.175 1.00 96.94 95 PHE A O 1
ATOM 782 N N . ILE A 1 96 ? -4.266 -4.542 8.458 1.00 98.06 96 ILE A N 1
ATOM 783 C CA . ILE A 1 96 ? -5.317 -4.321 7.449 1.00 98.06 96 ILE A CA 1
ATOM 784 C C . ILE A 1 96 ? -6.326 -5.478 7.404 1.00 98.06 96 ILE A C 1
ATOM 786 O O . ILE A 1 96 ? -7.536 -5.238 7.313 1.00 98.06 96 ILE A O 1
ATOM 790 N N . LEU A 1 97 ? -5.852 -6.723 7.496 1.00 97.75 97 LEU A N 1
ATOM 791 C CA . LEU A 1 97 ? -6.709 -7.912 7.462 1.00 97.75 97 LEU A CA 1
ATOM 792 C C . LEU A 1 97 ? -7.589 -8.047 8.710 1.00 97.75 97 LEU A C 1
ATOM 794 O O . LEU A 1 97 ? -8.759 -8.406 8.591 1.00 97.75 97 LEU A O 1
ATOM 798 N N . SER A 1 98 ? -7.067 -7.707 9.889 1.00 96.50 98 SER A N 1
ATOM 799 C CA . SER A 1 98 ? -7.823 -7.764 11.150 1.00 96.50 98 SER A CA 1
ATOM 800 C C . SER A 1 98 ? -8.697 -6.528 11.409 1.00 96.50 98 SER A C 1
ATOM 802 O O . SER A 1 98 ? -9.646 -6.587 12.197 1.00 96.50 98 SER A O 1
ATOM 804 N N . CYS A 1 99 ? -8.433 -5.405 10.734 1.00 96.75 99 CYS A N 1
ATOM 805 C CA . CYS A 1 99 ? -9.127 -4.145 10.976 1.00 96.75 99 CYS A CA 1
ATOM 806 C C . CYS A 1 99 ? -10.592 -4.182 10.500 1.00 96.75 99 CYS A C 1
ATOM 808 O O . CYS A 1 99 ? -10.902 -4.085 9.303 1.00 96.75 99 CYS A O 1
ATOM 810 N N . LYS A 1 100 ? -11.525 -4.244 11.459 1.00 96.00 100 LYS A N 1
ATOM 811 C CA . LYS A 1 100 ? -12.977 -4.163 11.208 1.00 96.00 100 LYS A CA 1
ATOM 812 C C . LYS A 1 100 ? -13.409 -2.772 10.724 1.00 96.00 100 LYS A C 1
ATOM 814 O O . LYS A 1 100 ? -14.263 -2.670 9.846 1.00 96.00 100 LYS A O 1
ATOM 819 N N . ASN A 1 101 ? -12.753 -1.719 11.213 1.00 95.44 101 ASN A N 1
ATOM 820 C CA . ASN A 1 101 ? -13.084 -0.317 10.925 1.00 95.44 101 ASN A CA 1
ATOM 821 C C . ASN A 1 101 ? -12.415 0.239 9.657 1.00 95.44 101 ASN A C 1
ATOM 823 O O . ASN A 1 101 ? -12.524 1.432 9.378 1.00 95.44 101 ASN A O 1
ATOM 827 N N . LEU A 1 102 ? -11.751 -0.609 8.861 1.00 98.19 102 LEU A N 1
ATOM 828 C CA . LEU A 1 102 ? -10.911 -0.195 7.733 1.00 98.19 102 LEU A CA 1
ATOM 829 C C . LEU A 1 102 ? -11.596 0.809 6.793 1.00 98.19 102 LEU A C 1
ATOM 831 O O . LEU A 1 102 ? -11.015 1.831 6.447 1.00 98.19 102 LEU A O 1
ATOM 835 N N . LYS A 1 103 ? -12.851 0.541 6.415 1.00 98.31 103 LYS A N 1
ATOM 836 C CA . LYS A 1 103 ? -13.641 1.403 5.520 1.00 98.31 103 LYS A CA 1
ATOM 837 C C . LYS A 1 103 ? -13.826 2.820 6.066 1.00 98.31 103 LYS A C 1
ATOM 839 O O . LYS A 1 103 ? -13.768 3.770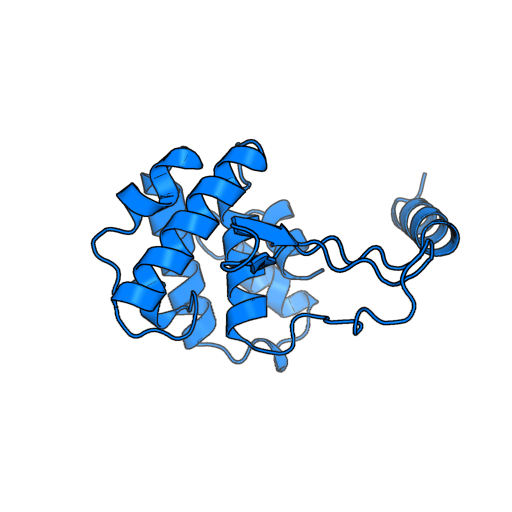 5.296 1.00 98.31 103 LYS A O 1
ATOM 844 N N . HIS A 1 104 ? -14.053 2.943 7.372 1.00 98.12 104 HIS A N 1
ATOM 845 C CA . HIS A 1 104 ? -14.218 4.232 8.036 1.00 98.12 104 HIS A CA 1
ATOM 846 C C . HIS A 1 104 ? -12.888 4.990 8.086 1.00 98.12 104 HIS A C 1
ATOM 848 O O . HIS A 1 104 ? -12.831 6.155 7.704 1.00 98.12 104 HIS A O 1
ATOM 854 N N . LEU A 1 105 ? -11.796 4.307 8.447 1.00 98.25 105 LEU A N 1
ATOM 855 C CA . LEU A 1 105 ? -10.463 4.917 8.519 1.00 98.25 105 LEU A CA 1
ATOM 856 C C . LEU A 1 105 ? -10.024 5.505 7.172 1.00 98.25 105 LEU A C 1
ATOM 858 O O . LEU A 1 105 ? -9.467 6.601 7.133 1.00 98.25 105 LEU A O 1
ATOM 862 N N . ILE A 1 106 ? -10.331 4.816 6.069 1.00 98.44 106 ILE A N 1
ATOM 863 C CA . ILE A 1 106 ? -9.964 5.248 4.711 1.00 98.44 106 ILE A CA 1
ATOM 864 C C . ILE A 1 106 ? -11.057 6.051 3.995 1.00 98.44 106 ILE A C 1
ATOM 866 O O . ILE A 1 106 ? -10.900 6.368 2.816 1.00 98.44 106 ILE A O 1
ATOM 870 N N . GLN A 1 107 ? -12.153 6.398 4.679 1.00 98.12 107 GLN A N 1
ATOM 871 C CA . GLN A 1 107 ? -13.247 7.188 4.109 1.00 98.12 107 GLN A CA 1
ATOM 872 C C . GLN A 1 107 ? -12.773 8.479 3.415 1.00 98.12 107 GLN A C 1
ATOM 874 O O . GLN A 1 107 ? -13.284 8.740 2.320 1.00 98.12 107 GLN A O 1
ATOM 879 N N . PRO A 1 108 ? -11.793 9.248 3.951 1.00 98.12 108 PRO A N 1
ATOM 880 C CA . PRO A 1 108 ? -11.320 10.468 3.296 1.00 98.12 108 PRO A CA 1
ATOM 881 C C . PRO A 1 108 ? -10.860 10.235 1.856 1.00 98.12 108 PRO A C 1
ATOM 883 O O . PRO A 1 108 ? -11.111 11.067 0.990 1.00 98.12 108 PRO A O 1
ATOM 886 N N . ALA A 1 109 ? -10.262 9.074 1.566 1.00 97.50 109 ALA A N 1
ATOM 887 C CA . ALA A 1 109 ? -9.759 8.741 0.239 1.00 97.50 109 ALA A CA 1
ATOM 888 C C . ALA A 1 109 ? -10.870 8.484 -0.800 1.00 97.50 109 ALA A C 1
ATOM 890 O O . ALA A 1 109 ? -10.548 8.368 -1.982 1.00 97.50 109 ALA A O 1
ATOM 891 N N . GLY A 1 110 ? -12.152 8.405 -0.423 1.00 96.81 110 GLY A N 1
ATOM 892 C CA . GLY A 1 110 ? -13.257 8.106 -1.347 1.00 96.81 110 GLY A CA 1
ATOM 893 C C . GLY A 1 110 ? -13.226 6.663 -1.874 1.00 96.81 110 GLY A C 1
ATOM 894 O O . GLY A 1 110 ? -12.242 5.949 -1.699 1.00 96.81 110 GLY A O 1
ATOM 895 N N . TYR A 1 111 ? -14.317 6.187 -2.490 1.00 96.88 111 TYR A N 1
ATOM 896 C CA . TYR A 1 111 ? -14.459 4.787 -2.958 1.00 96.88 111 TYR A CA 1
ATOM 897 C C . TYR A 1 111 ? -14.018 3.739 -1.915 1.00 96.88 111 TYR A C 1
ATOM 899 O O . TYR A 1 111 ? -13.459 2.686 -2.238 1.00 96.88 111 TYR A O 1
ATOM 907 N N . TYR A 1 112 ? -14.243 4.040 -0.633 1.00 97.38 112 TYR A N 1
ATOM 908 C CA . TYR A 1 112 ? -13.655 3.318 0.496 1.00 97.38 112 TYR A CA 1
ATOM 909 C C . TYR A 1 112 ? -14.083 1.845 0.552 1.00 97.38 112 TYR A C 1
ATOM 911 O O . TYR A 1 112 ? -13.340 1.005 1.048 1.00 97.38 112 TYR A O 1
ATOM 919 N N . ASN A 1 113 ? -15.244 1.492 -0.010 1.00 97.81 113 ASN A N 1
ATOM 920 C CA . ASN A 1 113 ? -15.669 0.099 -0.148 1.00 97.81 113 ASN A CA 1
ATOM 921 C C . ASN A 1 113 ? -14.739 -0.685 -1.084 1.00 97.81 113 ASN A C 1
ATOM 923 O O . ASN A 1 113 ? -14.251 -1.755 -0.714 1.00 97.81 113 ASN A O 1
ATOM 927 N N . GLN A 1 114 ? -14.467 -0.147 -2.277 1.00 98.12 114 GLN A N 1
ATOM 928 C CA . GLN A 1 114 ? -13.577 -0.779 -3.249 1.00 98.12 114 GLN A CA 1
ATOM 929 C C . GLN A 1 114 ? -12.132 -0.749 -2.754 1.00 98.12 114 GLN A C 1
ATOM 931 O O . GLN A 1 114 ? -11.449 -1.769 -2.827 1.00 98.12 114 GLN A O 1
ATOM 936 N N . LYS A 1 115 ? -11.677 0.378 -2.194 1.00 98.25 115 LYS A N 1
ATOM 937 C CA . LYS A 1 115 ? -10.312 0.512 -1.666 1.00 98.25 115 LYS A CA 1
ATOM 938 C C . LYS A 1 115 ? -10.052 -0.421 -0.487 1.00 98.25 115 LYS A C 1
ATOM 940 O O . LYS A 1 115 ? -9.010 -1.063 -0.467 1.00 98.25 115 LYS A O 1
ATOM 945 N N . ALA A 1 116 ? -11.009 -0.604 0.426 1.00 98.56 116 ALA A N 1
ATOM 946 C CA . ALA A 1 116 ? -10.872 -1.577 1.511 1.00 98.56 116 ALA A CA 1
ATOM 947 C C . ALA A 1 116 ? -10.721 -3.010 0.976 1.00 98.56 116 ALA A C 1
ATOM 949 O O . ALA A 1 116 ? -9.881 -3.759 1.469 1.00 98.56 116 ALA A O 1
ATOM 950 N N . LYS A 1 117 ? -11.492 -3.388 -0.056 1.00 98.56 117 LYS A N 1
ATOM 951 C CA . LYS A 1 117 ? -11.351 -4.700 -0.708 1.00 98.56 117 LYS A CA 1
ATOM 952 C C . LYS A 1 117 ? -9.976 -4.857 -1.368 1.00 98.56 117 LYS A C 1
ATOM 954 O O . LYS A 1 117 ? -9.336 -5.881 -1.165 1.00 98.56 117 LYS A O 1
ATOM 959 N N . LYS A 1 118 ? -9.505 -3.842 -2.102 1.00 98.38 118 LYS A N 1
ATOM 960 C CA . LYS A 1 118 ? -8.175 -3.851 -2.742 1.00 98.38 118 LYS A CA 1
ATOM 961 C C . LYS A 1 118 ? -7.051 -3.983 -1.719 1.00 98.38 118 LYS A C 1
ATOM 963 O O . LYS A 1 118 ? -6.177 -4.818 -1.900 1.00 98.38 118 LYS A O 1
ATOM 968 N N . LEU A 1 119 ? -7.106 -3.207 -0.634 1.00 98.56 119 LEU A N 1
ATOM 969 C CA . LEU A 1 119 ? -6.116 -3.270 0.440 1.00 98.56 119 LEU A CA 1
ATOM 970 C C . LEU A 1 119 ? -6.058 -4.663 1.070 1.00 98.56 119 LEU A C 1
ATOM 972 O O . LEU A 1 119 ? -4.964 -5.183 1.231 1.00 98.56 119 LEU A O 1
ATOM 976 N N . ARG A 1 120 ? -7.202 -5.301 1.354 1.00 98.62 120 ARG A N 1
ATOM 977 C CA . ARG A 1 120 ? -7.217 -6.669 1.903 1.00 98.62 120 ARG A CA 1
ATOM 978 C C . ARG A 1 120 ? -6.637 -7.702 0.939 1.00 98.62 120 ARG A C 1
ATOM 980 O O . ARG A 1 120 ? -5.771 -8.465 1.344 1.00 98.62 120 ARG A O 1
ATOM 987 N N . ILE A 1 121 ? -7.034 -7.667 -0.335 1.00 98.62 121 ILE A N 1
ATOM 988 C CA . ILE A 1 121 ? -6.480 -8.561 -1.368 1.00 98.62 121 ILE A CA 1
ATOM 989 C C . ILE A 1 121 ? -4.965 -8.370 -1.494 1.00 98.62 121 ILE A C 1
ATOM 991 O O . ILE A 1 121 ? -4.211 -9.338 -1.553 1.00 98.62 121 ILE A O 1
ATOM 995 N N . PHE A 1 122 ? -4.503 -7.120 -1.502 1.00 98.50 122 PHE A N 1
ATOM 996 C CA . PHE A 1 122 ? -3.078 -6.817 -1.548 1.00 98.50 122 PHE A CA 1
ATOM 997 C C . PHE A 1 122 ? -2.345 -7.275 -0.277 1.00 98.50 122 PHE A C 1
ATOM 999 O O . PHE A 1 122 ? -1.240 -7.796 -0.372 1.00 98.50 122 PHE A O 1
ATOM 1006 N N . SER A 1 123 ? -2.951 -7.141 0.907 1.00 98.38 123 SER A N 1
ATOM 1007 C CA . SER A 1 123 ? -2.388 -7.648 2.165 1.00 98.38 123 SER A CA 1
ATOM 1008 C C . SER A 1 123 ? -2.270 -9.171 2.188 1.00 98.38 123 SER A C 1
ATOM 1010 O O . SER A 1 123 ? -1.239 -9.680 2.617 1.00 98.38 123 SER A O 1
ATOM 1012 N N . GLU A 1 124 ? -3.274 -9.900 1.698 1.00 98.44 124 GLU A N 1
ATOM 1013 C CA . GLU A 1 124 ? -3.200 -11.358 1.526 1.00 98.44 124 GLU A CA 1
ATOM 1014 C C . GLU A 1 124 ? -2.077 -11.738 0.557 1.00 98.44 124 GLU A C 1
ATOM 1016 O O . GLU A 1 124 ? -1.255 -12.602 0.863 1.00 98.44 124 GLU A O 1
ATOM 1021 N N . PHE A 1 125 ? -1.992 -11.055 -0.588 1.00 98.06 125 PHE A N 1
ATOM 1022 C CA . PHE A 1 125 ? -0.909 -11.258 -1.548 1.00 98.06 125 PHE A CA 1
ATOM 1023 C C . PHE A 1 125 ? 0.468 -11.019 -0.914 1.00 98.06 125 PHE A C 1
ATOM 1025 O O . PHE A 1 125 ? 1.354 -11.857 -1.068 1.00 98.06 125 PHE A O 1
ATOM 1032 N N . TRP A 1 126 ? 0.634 -9.925 -0.167 1.00 97.31 126 TRP A N 1
ATOM 1033 C CA . TRP A 1 126 ? 1.875 -9.597 0.535 1.00 97.31 126 TRP A CA 1
ATOM 1034 C C . TRP A 1 126 ? 2.265 -10.675 1.547 1.00 97.31 126 TRP A C 1
ATOM 1036 O O . TRP A 1 126 ? 3.417 -11.081 1.595 1.00 97.31 126 TRP A O 1
ATOM 1046 N N . MET A 1 127 ? 1.324 -11.163 2.360 1.00 97.00 127 MET A N 1
ATOM 1047 C CA . MET A 1 127 ? 1.629 -12.168 3.388 1.00 97.00 127 MET A CA 1
ATOM 1048 C C . MET A 1 127 ? 1.989 -13.536 2.806 1.00 97.00 127 MET A C 1
ATOM 1050 O O . MET A 1 127 ? 2.772 -14.267 3.406 1.00 97.00 127 MET A O 1
ATOM 1054 N N . ASN A 1 128 ? 1.439 -13.872 1.641 1.00 96.88 128 ASN A N 1
ATOM 1055 C CA . ASN A 1 128 ? 1.651 -15.168 0.998 1.00 96.88 128 ASN A CA 1
ATOM 1056 C C . ASN A 1 128 ? 2.871 -15.199 0.065 1.00 96.88 128 ASN A C 1
ATOM 1058 O O . ASN A 1 128 ? 3.145 -16.233 -0.544 1.00 96.88 128 ASN A O 1
ATOM 1062 N N . ASN A 1 129 ? 3.585 -14.082 -0.099 1.00 95.00 129 ASN A N 1
ATOM 1063 C CA . ASN A 1 129 ? 4.699 -13.982 -1.035 1.00 95.00 129 ASN A CA 1
ATOM 1064 C C . ASN A 1 129 ? 5.874 -13.219 -0.419 1.00 95.00 129 ASN A C 1
ATOM 1066 O O . ASN A 1 129 ? 5.724 -12.107 0.073 1.00 95.00 129 ASN A O 1
ATOM 1070 N N . ASP A 1 130 ? 7.078 -13.763 -0.568 1.00 92.31 130 ASP A N 1
ATOM 1071 C CA . ASP A 1 130 ? 8.306 -12.996 -0.360 1.00 92.31 130 ASP A CA 1
ATOM 1072 C C . ASP A 1 130 ? 8.600 -12.173 -1.622 1.00 92.31 130 ASP A C 1
ATOM 1074 O O . ASP A 1 130 ? 9.207 -12.661 -2.581 1.00 92.31 130 ASP A O 1
ATOM 1078 N N . LEU A 1 131 ? 8.117 -10.928 -1.640 1.00 90.50 131 LEU A N 1
ATOM 1079 C CA . LEU A 1 131 ? 8.193 -10.052 -2.815 1.00 90.50 131 LEU A CA 1
ATOM 1080 C C . LEU A 1 131 ? 9.637 -9.786 -3.264 1.00 90.50 131 LEU A C 1
ATOM 1082 O O . LEU A 1 131 ? 9.866 -9.570 -4.452 1.00 90.50 131 LEU A O 1
ATOM 1086 N N . SER A 1 132 ? 10.610 -9.863 -2.348 1.00 88.00 132 SER A N 1
ATOM 1087 C CA . SER A 1 132 ? 12.031 -9.640 -2.647 1.00 88.00 132 SER A CA 1
ATOM 1088 C C . SER A 1 132 ? 12.638 -10.718 -3.552 1.00 88.00 132 SER A C 1
ATOM 1090 O O . SER A 1 132 ? 13.628 -10.470 -4.239 1.00 88.00 132 SER A O 1
ATOM 1092 N N . LYS A 1 133 ? 12.025 -11.908 -3.589 1.00 92.81 133 LYS A N 1
ATOM 1093 C CA . LYS A 1 133 ? 12.485 -13.055 -4.383 1.00 92.81 133 LYS A CA 1
ATOM 1094 C C . LYS A 1 133 ? 11.811 -13.161 -5.748 1.00 92.81 133 LYS A C 1
ATOM 1096 O O . LYS A 1 133 ? 12.157 -14.045 -6.531 1.00 92.81 133 LYS A O 1
ATOM 1101 N N . ILE A 1 134 ? 10.838 -12.301 -6.047 1.00 92.44 134 ILE A N 1
ATOM 1102 C CA . ILE A 1 134 ? 10.096 -12.346 -7.307 1.00 92.44 134 ILE A CA 1
ATOM 1103 C C . ILE A 1 134 ? 10.736 -11.351 -8.288 1.00 92.44 134 ILE A C 1
ATOM 1105 O O . ILE A 1 134 ? 10.793 -10.161 -7.983 1.00 92.44 134 ILE A O 1
ATOM 1109 N N . PRO A 1 135 ? 11.177 -11.783 -9.486 1.00 95.56 135 PRO A N 1
ATOM 1110 C CA . PRO A 1 135 ? 11.667 -10.859 -10.507 1.00 95.56 135 PRO A CA 1
ATOM 1111 C C . PRO A 1 135 ? 10.631 -9.774 -10.824 1.00 95.56 135 PRO A C 1
ATOM 1113 O O . PRO A 1 135 ? 9.449 -10.087 -10.966 1.00 95.56 135 PRO A O 1
ATOM 1116 N N . LEU A 1 136 ? 11.063 -8.518 -10.996 1.00 92.06 136 LEU A N 1
ATOM 1117 C CA . LEU A 1 136 ? 10.161 -7.365 -11.180 1.00 92.06 136 LEU A CA 1
ATOM 1118 C C . LEU A 1 136 ? 9.115 -7.575 -12.283 1.00 92.06 136 LEU A C 1
ATOM 1120 O O . LEU A 1 136 ? 7.948 -7.236 -12.105 1.00 92.06 136 LEU A O 1
ATOM 1124 N N . THR A 1 137 ? 9.502 -8.183 -13.408 1.00 93.25 137 THR A N 1
ATOM 1125 C CA . THR A 1 137 ? 8.586 -8.490 -14.518 1.00 93.25 137 THR A CA 1
ATOM 1126 C C . THR A 1 137 ? 7.486 -9.469 -14.106 1.00 93.25 137 THR A C 1
ATOM 1128 O O . THR A 1 137 ? 6.315 -9.244 -14.409 1.00 93.25 137 THR A O 1
ATOM 1131 N N . ALA A 1 138 ? 7.837 -10.525 -13.370 1.00 96.19 138 ALA A N 1
ATOM 1132 C CA . ALA A 1 138 ? 6.881 -11.489 -12.840 1.00 96.19 138 ALA A CA 1
ATOM 1133 C C . ALA A 1 138 ? 6.022 -10.879 -11.723 1.00 96.19 138 ALA A C 1
ATOM 1135 O O . ALA A 1 138 ? 4.816 -11.127 -11.674 1.00 96.19 138 ALA A O 1
ATOM 1136 N N . LEU A 1 139 ? 6.614 -10.055 -10.853 1.00 96.44 139 LEU A N 1
ATOM 1137 C CA . LEU A 1 139 ? 5.895 -9.381 -9.776 1.00 96.44 139 LEU A CA 1
ATOM 1138 C C . LEU A 1 139 ? 4.850 -8.415 -10.336 1.00 96.44 139 LEU A C 1
ATOM 1140 O O . LEU A 1 139 ? 3.706 -8.438 -9.892 1.00 96.44 139 LEU A O 1
ATOM 1144 N N . ARG A 1 140 ? 5.200 -7.649 -11.374 1.00 96.25 140 ARG A N 1
ATOM 1145 C CA . ARG A 1 140 ? 4.264 -6.782 -12.095 1.00 96.25 140 ARG A CA 1
ATOM 1146 C C . ARG A 1 140 ? 3.055 -7.548 -12.611 1.00 96.25 140 ARG A C 1
ATOM 1148 O O . ARG A 1 140 ? 1.930 -7.137 -12.348 1.00 96.25 140 ARG A O 1
ATOM 1155 N N . LEU A 1 141 ? 3.280 -8.671 -13.297 1.00 97.06 141 LEU A N 1
ATOM 1156 C CA . LEU A 1 141 ? 2.197 -9.509 -13.824 1.00 97.06 141 LEU A CA 1
ATOM 1157 C C . LEU A 1 141 ? 1.286 -10.019 -12.701 1.00 97.06 141 LEU A C 1
ATOM 1159 O O . LEU A 1 141 ? 0.063 -9.909 -12.803 1.00 97.06 141 LEU A O 1
ATOM 1163 N N . ARG A 1 142 ? 1.874 -10.505 -11.601 1.00 97.81 142 ARG A N 1
ATOM 1164 C CA . ARG A 1 142 ? 1.124 -10.962 -10.420 1.00 97.81 142 ARG A CA 1
ATOM 1165 C C . ARG A 1 142 ? 0.301 -9.842 -9.787 1.00 97.81 142 ARG A C 1
ATOM 1167 O O . ARG A 1 142 ? -0.863 -10.068 -9.478 1.00 97.81 142 ARG A O 1
ATOM 1174 N N . LEU A 1 143 ? 0.866 -8.643 -9.641 1.00 97.50 143 LEU A N 1
ATOM 1175 C CA . LEU A 1 143 ? 0.158 -7.478 -9.105 1.00 97.50 143 LEU A CA 1
ATOM 1176 C C . LEU A 1 143 ? -1.030 -7.098 -9.989 1.00 97.50 143 LEU A C 1
ATOM 1178 O O . LEU A 1 143 ? -2.130 -6.922 -9.478 1.00 97.50 143 LEU A O 1
ATOM 1182 N N . THR A 1 144 ? -0.838 -7.035 -11.308 1.00 97.38 144 THR A N 1
ATOM 1183 C CA . THR A 1 144 ? -1.921 -6.712 -12.255 1.00 97.38 144 THR A CA 1
ATOM 1184 C C . THR A 1 144 ? -3.020 -7.772 -12.332 1.00 97.38 144 THR A C 1
ATOM 1186 O O . THR A 1 144 ? -4.125 -7.473 -12.774 1.00 97.38 144 THR A O 1
ATOM 1189 N N . ALA A 1 145 ? -2.740 -9.004 -11.898 1.00 97.69 145 ALA A N 1
ATOM 1190 C CA . ALA A 1 145 ? -3.741 -10.062 -11.796 1.00 97.69 145 ALA A CA 1
ATOM 1191 C C . ALA A 1 145 ? -4.625 -9.925 -10.540 1.00 97.69 145 ALA A C 1
ATOM 1193 O O . ALA A 1 145 ? -5.693 -10.536 -10.471 1.00 97.69 145 ALA A O 1
ATOM 1194 N N . LEU A 1 146 ? -4.216 -9.122 -9.548 1.00 97.94 146 LEU A N 1
ATOM 1195 C CA . LEU A 1 146 ? -5.031 -8.849 -8.368 1.00 97.94 146 LEU A CA 1
ATOM 1196 C C . LEU A 1 146 ? -6.227 -7.975 -8.740 1.00 97.94 146 LEU A C 1
ATOM 1198 O O . LEU A 1 146 ? -6.105 -6.948 -9.412 1.00 97.94 146 LEU A O 1
ATOM 1202 N N . TRP A 1 147 ? -7.402 -8.344 -8.232 1.00 98.06 147 TRP A N 1
ATOM 1203 C CA . TRP A 1 147 ? -8.618 -7.584 -8.492 1.00 98.06 147 TRP A CA 1
ATOM 1204 C C . TRP A 1 147 ? -8.455 -6.116 -8.074 1.00 98.06 147 TRP A C 1
ATOM 1206 O O . TRP A 1 147 ? -8.199 -5.795 -6.913 1.00 98.06 147 TRP A O 1
ATOM 1216 N N . GLY A 1 148 ? -8.658 -5.212 -9.032 1.00 94.62 148 GLY A N 1
ATOM 1217 C CA . GLY A 1 148 ? -8.653 -3.772 -8.794 1.00 94.62 148 GLY A CA 1
ATOM 1218 C C . GLY A 1 148 ? -7.273 -3.107 -8.757 1.00 94.62 148 GLY A C 1
ATOM 1219 O O . GLY A 1 148 ? -7.232 -1.889 -8.547 1.00 94.62 148 GLY A O 1
ATOM 1220 N N . ILE A 1 149 ? -6.183 -3.844 -8.984 1.00 97.38 149 ILE A N 1
ATOM 1221 C CA . ILE A 1 149 ? -4.841 -3.286 -9.194 1.00 97.38 149 ILE A CA 1
ATOM 1222 C C . ILE A 1 149 ? -4.584 -3.192 -10.702 1.00 97.38 149 ILE A C 1
ATOM 1224 O O . ILE A 1 149 ? -4.401 -4.195 -11.383 1.00 97.38 149 ILE A O 1
ATOM 1228 N N . GLY A 1 150 ? -4.620 -1.969 -11.235 1.00 95.31 150 GLY A N 1
ATOM 1229 C CA . GLY A 1 150 ? -4.324 -1.706 -12.644 1.00 95.31 150 GLY A CA 1
ATOM 1230 C C . GLY A 1 150 ? -2.821 -1.545 -12.915 1.00 95.31 150 GLY A C 1
ATOM 1231 O O . GLY A 1 150 ? -2.041 -1.451 -11.964 1.00 95.31 150 GLY A O 1
ATOM 1232 N N . PRO A 1 151 ? -2.414 -1.443 -14.196 1.00 94.62 151 PRO A N 1
ATOM 1233 C CA . PRO A 1 151 ? -1.014 -1.265 -14.589 1.00 94.62 151 PRO A CA 1
ATOM 1234 C C . PRO A 1 151 ? -0.336 -0.073 -13.902 1.00 94.62 151 PRO A C 1
ATOM 1236 O O . PRO A 1 151 ? 0.745 -0.231 -13.358 1.00 94.62 151 PRO A O 1
ATOM 1239 N N . GLU A 1 152 ? -1.008 1.080 -13.834 1.00 92.88 152 GLU A N 1
ATOM 1240 C CA . GLU A 1 152 ? -0.482 2.297 -13.196 1.00 92.88 152 GLU A CA 1
ATOM 1241 C C . GLU A 1 152 ? -0.163 2.095 -11.705 1.00 92.88 152 GLU A C 1
ATOM 1243 O O . GLU A 1 152 ? 0.901 2.475 -11.220 1.00 92.88 152 GLU A O 1
ATOM 1248 N N . THR A 1 153 ? -1.082 1.471 -10.962 1.00 94.50 153 THR A N 1
ATOM 1249 C CA . THR A 1 153 ? -0.881 1.200 -9.533 1.00 94.50 153 THR A CA 1
ATOM 1250 C C . THR A 1 153 ? 0.174 0.126 -9.313 1.00 94.50 153 THR A C 1
ATOM 1252 O O . THR A 1 153 ? 0.970 0.255 -8.391 1.00 94.50 153 THR A O 1
ATOM 1255 N N . ALA A 1 154 ? 0.202 -0.915 -10.151 1.00 95.06 154 ALA A N 1
ATOM 1256 C CA . ALA A 1 154 ? 1.253 -1.925 -10.096 1.00 95.06 154 ALA A CA 1
ATOM 1257 C C . ALA A 1 154 ? 2.629 -1.291 -10.330 1.00 95.06 154 ALA A C 1
ATOM 1259 O O . ALA A 1 154 ? 3.548 -1.552 -9.565 1.00 95.06 154 ALA A O 1
ATOM 1260 N N . ASP A 1 155 ? 2.747 -0.410 -11.323 1.00 92.19 155 ASP A N 1
ATOM 1261 C CA . ASP A 1 155 ? 3.992 0.299 -11.611 1.00 92.19 155 ASP A CA 1
ATOM 1262 C C . ASP A 1 155 ? 4.378 1.223 -10.445 1.00 92.19 155 ASP A C 1
ATOM 1264 O O . ASP A 1 155 ? 5.524 1.208 -10.016 1.00 92.19 155 ASP A O 1
ATOM 1268 N N . SER A 1 156 ? 3.416 1.919 -9.832 1.00 90.00 156 SER A N 1
ATOM 1269 C CA . SER A 1 156 ? 3.655 2.764 -8.650 1.00 90.00 156 SER A CA 1
ATOM 1270 C C . SER A 1 156 ? 4.118 1.986 -7.410 1.00 90.00 156 SER A C 1
ATOM 1272 O O . SER A 1 156 ? 4.844 2.533 -6.592 1.00 90.00 156 SER A O 1
ATOM 1274 N N . ILE A 1 157 ? 3.701 0.725 -7.258 1.00 91.25 157 ILE A N 1
ATOM 1275 C CA . ILE A 1 157 ? 4.143 -0.176 -6.178 1.00 91.25 157 ILE A CA 1
ATOM 1276 C C . ILE A 1 157 ? 5.576 -0.689 -6.414 1.00 91.25 157 ILE A C 1
ATOM 1278 O O . ILE A 1 157 ? 6.256 -1.055 -5.458 1.00 91.25 157 ILE A O 1
ATOM 1282 N N . LEU A 1 158 ? 6.014 -0.769 -7.674 1.00 89.38 158 LEU A N 1
ATOM 1283 C CA . LEU A 1 158 ? 7.296 -1.366 -8.071 1.00 89.38 158 LEU A CA 1
ATOM 1284 C C . LEU A 1 158 ? 8.454 -0.374 -8.212 1.00 89.38 158 LEU A C 1
ATOM 1286 O O . LEU A 1 158 ? 9.596 -0.815 -8.355 1.00 89.38 158 LEU A O 1
ATOM 1290 N N . LEU A 1 159 ? 8.152 0.922 -8.256 1.00 78.12 159 LEU A N 1
ATOM 1291 C CA . LEU A 1 159 ? 9.129 2.010 -8.325 1.00 78.12 159 LEU A CA 1
ATOM 1292 C C . LEU A 1 159 ? 9.855 2.200 -6.981 1.00 78.12 159 LEU A C 1
ATOM 1294 O O . LEU A 1 159 ? 11.027 2.642 -7.028 1.00 78.12 159 LEU A O 1
#

Sequence (159 aa):
MNPKKIYNRLYDYFGPQGWWPIFDTTSNKCKYHTIGHLSEPELPSRRPTSDSQKFEICAGAILTQNTAWKNVEGALRNLKTFSHSQEYENVSPKFILSCKNLKHLIQPAGYYNQKAKKLRIFSEFWMNNDLSKIPLTALRLRLTALWGIGPETADSILL

Secondary structure (DSSP, 8-state):
--HHHHHHHHHHHH------EEEETTTTEEEE-PPSSSS-TTS------SHHHHHHHHHHHHHHTTS-HHHHHHHHHHHHHHHHTTT-SS--HHHHHH-TTHHHHTGGGS-HHHHHHHHHHHHHHHHT--GGGS-HHHHHHHHHHSTT--HHHHHHHH-

pLDDT: mean 86.24, std 15.58, range [37.09, 98.62]

Radius of gyration: 16.21 Å; chains: 1; bounding box: 39×37×48 Å